Protein AF-A0AAV7FMK6-F1 (afdb_monomer_lite)

Organism: Dendrobium chrysotoxum (NCBI:txid161865)

Foldseek 3Di:
DDQLQQQAPVLNVDDPDPVSVVCSVVCVLVNCRRDVDPVVNVVVVVVVVVVVVCVVPPD

Structure (mmCIF, N/CA/C/O backbone):
data_AF-A0AAV7FMK6-F1
#
_entry.id   AF-A0AAV7FMK6-F1
#
loop_
_atom_site.group_PDB
_atom_site.id
_atom_site.type_symbol
_atom_site.label_atom_id
_atom_site.label_alt_id
_atom_site.label_comp_id
_atom_site.label_asym_id
_atom_site.label_entity_id
_atom_site.label_seq_id
_atom_site.pdbx_PDB_ins_code
_atom_site.Cartn_x
_atom_site.Cartn_y
_atom_site.Cartn_z
_atom_site.occupancy
_atom_site.B_iso_or_equiv
_atom_site.auth_seq_id
_atom_site.auth_comp_id
_atom_site.auth_asym_id
_atom_site.auth_atom_id
_atom_site.pdbx_PDB_model_num
ATOM 1 N N . MET A 1 1 ? -9.846 -21.479 -0.872 1.00 37.31 1 MET A N 1
ATOM 2 C CA . MET A 1 1 ? -10.281 -20.100 -1.183 1.00 37.31 1 MET A CA 1
ATOM 3 C C . MET A 1 1 ? -9.433 -19.168 -0.336 1.00 37.31 1 MET A C 1
ATOM 5 O O . MET A 1 1 ? -9.546 -19.215 0.882 1.00 37.31 1 MET A O 1
ATOM 9 N N . GLY A 1 2 ? -8.477 -18.476 -0.965 1.00 41.38 2 GLY A N 1
ATOM 10 C CA . 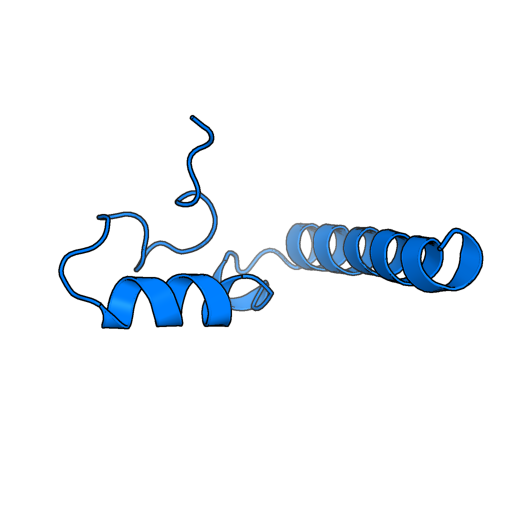GLY A 1 2 ? -7.446 -17.689 -0.282 1.00 41.38 2 GLY A CA 1
ATOM 11 C C . GLY A 1 2 ? -8.056 -16.573 0.559 1.00 41.38 2 GLY A C 1
ATOM 12 O O . GLY A 1 2 ? -8.978 -15.886 0.126 1.00 41.38 2 GLY A O 1
ATOM 13 N N . GLN A 1 3 ? -7.586 -16.442 1.791 1.00 46.25 3 GLN A N 1
ATOM 14 C CA . GLN A 1 3 ? -8.156 -15.528 2.763 1.00 46.25 3 GLN A CA 1
ATOM 15 C C . GLN A 1 3 ? -7.666 -14.103 2.461 1.00 46.25 3 GLN A C 1
ATOM 17 O O . GLN A 1 3 ? -6.564 -13.726 2.842 1.00 46.25 3 GLN A O 1
ATOM 22 N N . THR A 1 4 ? -8.500 -13.285 1.812 1.00 53.53 4 THR A N 1
ATOM 23 C CA . THR A 1 4 ? -8.268 -11.850 1.511 1.00 53.53 4 THR A CA 1
ATOM 24 C C . THR A 1 4 ? -8.174 -10.953 2.760 1.00 53.53 4 THR A C 1
ATOM 26 O O . THR A 1 4 ? -8.226 -9.734 2.665 1.00 53.53 4 THR A O 1
ATOM 29 N N . ARG A 1 5 ? -8.063 -11.553 3.952 1.00 53.50 5 ARG A N 1
ATOM 30 C CA . ARG A 1 5 ? -8.292 -10.932 5.266 1.00 53.50 5 ARG A CA 1
ATOM 31 C C . ARG A 1 5 ? -7.015 -10.694 6.077 1.00 53.50 5 ARG A C 1
ATOM 33 O O . ARG A 1 5 ? -7.113 -10.297 7.230 1.00 53.50 5 ARG A O 1
ATOM 40 N N . HIS A 1 6 ? -5.843 -11.015 5.529 1.00 63.38 6 HIS A N 1
ATOM 41 C CA . HIS A 1 6 ? -4.612 -11.082 6.322 1.00 63.38 6 HIS A CA 1
ATOM 42 C C . HIS A 1 6 ? -3.979 -9.709 6.595 1.00 63.38 6 HIS A C 1
ATOM 44 O O . HIS A 1 6 ? -3.220 -9.577 7.547 1.00 63.38 6 HIS A O 1
ATOM 50 N N . PHE A 1 7 ? -4.263 -8.694 5.775 1.00 69.75 7 PHE A N 1
ATOM 51 C CA . PHE A 1 7 ? -3.455 -7.472 5.780 1.00 69.75 7 PHE A CA 1
ATOM 52 C C . PHE A 1 7 ? -4.038 -6.298 6.581 1.00 69.75 7 PHE A C 1
ATOM 54 O O . PHE A 1 7 ? -3.268 -5.478 7.056 1.00 69.75 7 PHE A O 1
ATOM 61 N N . SER A 1 8 ? -5.357 -6.221 6.805 1.00 62.19 8 SER A N 1
ATOM 62 C CA . SER A 1 8 ? -5.961 -5.145 7.612 1.00 62.19 8 SER A CA 1
ATOM 63 C C . SER A 1 8 ? -6.911 -5.701 8.678 1.00 62.19 8 SER A C 1
ATOM 65 O O . SER A 1 8 ? -7.795 -6.528 8.425 1.00 62.19 8 SER A O 1
ATOM 67 N N . ARG A 1 9 ? -6.715 -5.250 9.925 1.00 68.31 9 ARG A N 1
ATOM 68 C CA . ARG A 1 9 ? -7.469 -5.719 11.104 1.00 68.31 9 ARG A CA 1
ATOM 69 C C . ARG A 1 9 ? -8.947 -5.329 11.033 1.00 68.31 9 ARG A C 1
ATOM 71 O O . ARG A 1 9 ? -9.798 -6.034 11.576 1.00 68.31 9 ARG A O 1
ATOM 78 N N . THR A 1 10 ? -9.247 -4.231 10.343 1.00 65.62 10 THR A N 1
ATOM 79 C CA . THR A 1 10 ? -10.589 -3.658 10.184 1.00 65.62 10 THR A CA 1
ATOM 80 C C . THR A 1 10 ? -11.443 -4.479 9.215 1.00 65.62 10 THR A C 1
ATOM 82 O O . THR A 1 10 ? -12.636 -4.661 9.443 1.00 65.62 10 THR A O 1
ATOM 85 N N . ILE A 1 11 ? -10.828 -5.061 8.181 1.00 69.06 11 ILE A N 1
ATOM 86 C CA . ILE A 1 11 ? -11.497 -5.930 7.198 1.00 69.06 11 ILE A CA 1
ATOM 87 C C . ILE A 1 11 ? -11.508 -7.414 7.603 1.00 69.06 11 ILE A C 1
ATOM 89 O O . ILE A 1 11 ? -12.265 -8.201 7.030 1.00 69.06 11 ILE A O 1
ATOM 93 N N . ALA A 1 12 ? -10.736 -7.810 8.622 1.00 73.06 12 ALA A N 1
ATOM 94 C CA . ALA A 1 12 ? -10.588 -9.207 9.042 1.00 73.06 12 ALA A CA 1
ATOM 95 C C . ALA A 1 12 ? -11.903 -9.881 9.490 1.00 73.06 12 ALA A C 1
ATOM 97 O O . ALA A 1 12 ? -12.079 -11.094 9.317 1.00 73.06 12 ALA A O 1
ATOM 98 N N . LYS A 1 13 ? -12.857 -9.096 10.012 1.00 76.69 13 LYS A N 1
ATOM 99 C CA . LYS A 1 13 ? -14.171 -9.583 10.468 1.00 76.69 13 LYS A CA 1
ATOM 100 C C . LYS A 1 13 ? -15.075 -10.064 9.320 1.00 76.69 13 LYS A C 1
ATOM 102 O O . LYS A 1 13 ? -15.890 -10.957 9.531 1.00 76.69 13 LYS A O 1
ATOM 107 N N . GLY A 1 14 ? -14.824 -9.620 8.086 1.00 72.06 14 GLY A N 1
ATOM 108 C CA . GLY A 1 14 ? -15.621 -9.959 6.902 1.00 72.06 14 GLY A CA 1
ATOM 109 C C . GLY A 1 14 ? -16.649 -8.878 6.531 1.00 72.06 14 GLY A C 1
ATOM 110 O O . GLY A 1 14 ? -16.734 -7.860 7.213 1.00 72.06 14 GLY A O 1
ATOM 111 N N . PRO A 1 15 ? -17.383 -9.061 5.418 1.00 83.00 15 PRO A N 1
ATOM 112 C CA . PRO A 1 15 ? -18.266 -8.035 4.868 1.00 83.00 15 PRO A CA 1
ATOM 113 C C . PRO A 1 15 ? -19.577 -7.896 5.650 1.00 83.00 15 PRO A C 1
ATOM 115 O O . PRO A 1 15 ? -20.507 -8.668 5.436 1.00 83.00 15 PRO A O 1
ATOM 118 N N . ASP A 1 16 ? -19.668 -6.864 6.490 1.00 82.25 16 ASP A N 1
ATOM 119 C CA . ASP A 1 16 ? -20.928 -6.456 7.137 1.00 82.25 16 ASP A CA 1
ATOM 120 C C . ASP A 1 16 ? -21.736 -5.467 6.274 1.00 82.25 16 ASP A C 1
ATOM 122 O O . ASP A 1 16 ? -22.958 -5.378 6.373 1.00 82.25 16 ASP A O 1
ATOM 126 N N . THR A 1 17 ? -21.060 -4.714 5.401 1.00 89.31 17 THR A N 1
ATOM 127 C CA . THR A 1 17 ? -21.661 -3.738 4.478 1.00 89.31 17 THR A CA 1
ATOM 128 C C . THR A 1 17 ? -20.921 -3.739 3.142 1.00 89.31 17 THR A C 1
ATOM 130 O O . THR A 1 17 ? -19.796 -4.229 3.041 1.00 89.31 17 THR A O 1
ATOM 133 N N . THR A 1 18 ? -21.509 -3.150 2.096 1.00 91.06 18 THR A N 1
ATOM 134 C CA . THR A 1 18 ? -20.835 -2.999 0.792 1.00 91.06 18 THR A CA 1
ATOM 135 C C . THR A 1 18 ? -19.604 -2.093 0.866 1.00 91.06 18 THR A C 1
ATOM 137 O O . THR A 1 18 ? -18.661 -2.292 0.104 1.00 91.06 18 THR A O 1
ATOM 140 N N . THR A 1 19 ? -19.550 -1.166 1.830 1.00 90.56 19 THR A N 1
ATOM 141 C CA . THR A 1 19 ? -18.360 -0.354 2.135 1.00 90.56 19 THR A CA 1
ATOM 142 C C . THR A 1 19 ? -17.139 -1.214 2.448 1.00 90.56 19 THR A C 1
ATOM 144 O O . THR A 1 19 ? -16.026 -0.837 2.096 1.00 90.56 19 THR A O 1
ATOM 147 N N . TRP A 1 20 ? -17.326 -2.405 3.024 1.00 89.62 20 TRP A N 1
ATOM 148 C CA . TRP A 1 20 ? -16.225 -3.333 3.279 1.00 89.62 20 TRP A CA 1
ATOM 149 C C . TRP A 1 20 ? -15.457 -3.704 2.003 1.00 89.62 20 TRP A C 1
ATOM 151 O O . TRP A 1 20 ? -14.234 -3.787 2.032 1.00 89.62 20 TRP A O 1
ATOM 161 N N . ILE A 1 21 ? -16.154 -3.886 0.875 1.00 88.81 21 ILE A N 1
ATOM 162 C CA . ILE A 1 21 ? -15.527 -4.242 -0.409 1.00 88.81 21 ILE A CA 1
ATOM 163 C C . ILE A 1 21 ? -14.649 -3.094 -0.913 1.00 88.81 21 ILE A C 1
ATOM 165 O O . ILE A 1 21 ? -13.569 -3.328 -1.456 1.00 88.81 21 ILE A O 1
ATOM 169 N N . TRP A 1 22 ? -15.099 -1.856 -0.724 1.00 92.12 22 TRP A N 1
ATOM 170 C CA . TRP A 1 22 ? -14.343 -0.671 -1.114 1.00 92.12 22 TRP A CA 1
ATOM 171 C C . TRP A 1 22 ? -13.122 -0.468 -0.218 1.00 92.12 22 TRP A C 1
ATOM 173 O O . TRP A 1 22 ? -12.028 -0.264 -0.737 1.00 92.12 22 TRP A O 1
ATOM 183 N N . ASN A 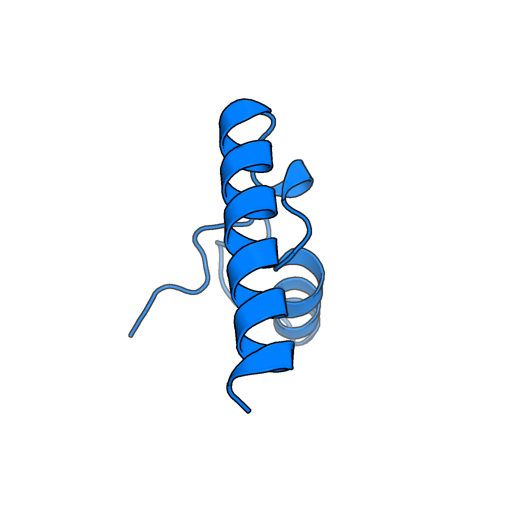1 23 ? -13.280 -0.637 1.097 1.00 88.62 23 ASN A N 1
ATOM 184 C CA . ASN A 1 23 ? -12.166 -0.585 2.047 1.00 88.62 23 ASN A CA 1
ATOM 185 C C . ASN A 1 23 ? -11.136 -1.688 1.768 1.00 88.62 23 ASN A C 1
ATOM 187 O O . ASN A 1 23 ? -9.942 -1.435 1.829 1.00 88.62 23 ASN A O 1
ATOM 191 N N . LEU A 1 24 ? -11.574 -2.890 1.377 1.00 89.06 24 LEU A N 1
ATOM 192 C CA . LEU A 1 24 ? -10.671 -3.974 0.983 1.00 89.06 24 LEU A CA 1
ATOM 193 C C . LEU A 1 24 ? -9.746 -3.567 -0.176 1.00 89.06 24 LEU A C 1
ATOM 195 O O . LEU A 1 24 ? -8.565 -3.898 -0.150 1.00 89.06 24 LEU A O 1
ATOM 199 N N . HIS A 1 25 ? -10.274 -2.879 -1.192 1.00 90.88 25 HIS A N 1
ATOM 200 C CA . HIS A 1 25 ? -9.466 -2.423 -2.328 1.00 90.88 25 HIS A CA 1
ATOM 201 C C . HIS A 1 25 ? -8.593 -1.219 -1.967 1.00 90.88 25 HIS A C 1
ATOM 203 O O . HIS A 1 25 ? -7.441 -1.169 -2.390 1.00 90.88 25 HIS A O 1
ATOM 209 N N . ALA A 1 26 ? -9.127 -0.271 -1.191 1.00 92.06 26 ALA A N 1
ATOM 210 C CA . ALA A 1 26 ? -8.395 0.919 -0.767 1.00 92.06 26 ALA A CA 1
ATOM 211 C C . ALA A 1 26 ? -7.187 0.562 0.115 1.00 92.06 26 ALA A C 1
ATOM 213 O O . ALA A 1 26 ? -6.085 1.048 -0.128 1.00 92.06 26 ALA A O 1
ATOM 214 N N . ASP A 1 27 ? -7.372 -0.352 1.069 1.00 91.75 27 ASP A N 1
ATOM 215 C CA . ASP A 1 27 ? -6.333 -0.738 2.024 1.00 91.75 27 ASP A CA 1
ATOM 216 C C . ASP A 1 27 ? -5.262 -1.651 1.393 1.00 91.75 27 ASP A C 1
ATOM 218 O O . ASP A 1 27 ? -4.214 -1.858 1.992 1.00 91.75 27 ASP A O 1
ATOM 222 N N . ALA A 1 28 ? -5.477 -2.233 0.206 1.00 92.00 28 ALA A N 1
ATOM 223 C CA . ALA A 1 28 ? -4.623 -3.304 -0.332 1.00 92.00 28 ALA A CA 1
ATOM 224 C C . ALA A 1 28 ? -3.145 -2.913 -0.525 1.00 92.00 28 ALA A C 1
ATOM 226 O O . ALA A 1 28 ? -2.257 -3.754 -0.365 1.00 92.00 28 ALA A O 1
ATOM 227 N N . HIS A 1 29 ? -2.880 -1.648 -0.852 1.00 93.62 29 HIS A N 1
ATOM 228 C CA . HIS A 1 29 ? -1.529 -1.116 -1.063 1.00 93.62 29 HIS A CA 1
ATOM 229 C C . HIS A 1 29 ? -1.078 -0.143 0.034 1.00 93.62 29 HIS A C 1
ATOM 231 O O . HIS A 1 29 ? 0.017 0.411 -0.054 1.00 93.62 29 HIS A O 1
ATOM 237 N N . ASP A 1 30 ? -1.885 0.041 1.079 1.00 93.56 30 ASP A N 1
ATOM 238 C CA . ASP A 1 30 ? -1.543 0.871 2.230 1.00 93.56 30 ASP A CA 1
ATOM 239 C C . ASP A 1 30 ? -0.722 0.070 3.252 1.00 93.56 30 ASP A C 1
ATOM 241 O O . ASP A 1 30 ? -1.205 -0.349 4.298 1.00 93.56 30 ASP A O 1
ATOM 245 N N . PHE A 1 31 ? 0.535 -0.224 2.912 1.00 92.88 31 PHE A N 1
ATOM 246 C CA . PHE A 1 31 ? 1.368 -1.131 3.710 1.00 92.88 31 PHE A CA 1
ATOM 247 C C . PHE A 1 31 ? 1.659 -0.632 5.133 1.00 92.88 31 PHE A C 1
ATOM 249 O O . PHE A 1 31 ? 1.893 -1.461 6.013 1.00 92.88 31 PHE A O 1
ATOM 256 N N . ASP A 1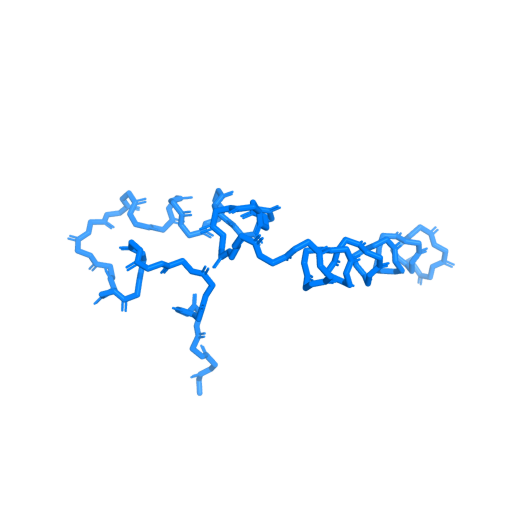 32 ? 1.624 0.682 5.361 1.00 93.31 32 ASP A N 1
ATOM 257 C CA . ASP A 1 32 ? 1.852 1.299 6.674 1.00 93.31 32 ASP A CA 1
ATOM 258 C C . ASP A 1 32 ? 0.682 1.037 7.640 1.00 93.31 32 ASP A C 1
ATOM 260 O O . ASP A 1 32 ? 0.886 0.839 8.837 1.00 93.31 32 ASP A O 1
ATOM 264 N N . SER A 1 33 ? -0.553 0.915 7.131 1.00 89.88 33 SER A N 1
ATOM 265 C CA . SER A 1 33 ? -1.698 0.519 7.965 1.00 89.88 33 SER A CA 1
ATOM 266 C C . SER A 1 33 ? -1.742 -0.979 8.282 1.00 89.88 33 SER A C 1
ATOM 268 O O . SER A 1 33 ? -2.496 -1.403 9.165 1.00 89.88 33 SER A O 1
ATOM 270 N N . HIS A 1 34 ? -0.926 -1.801 7.608 1.00 89.62 34 HIS A N 1
ATOM 271 C CA . HIS A 1 34 ? -0.869 -3.251 7.843 1.00 89.62 34 HIS A CA 1
ATOM 272 C C . HIS A 1 34 ? 0.055 -3.618 9.005 1.00 89.62 34 HIS A C 1
ATOM 274 O O . HIS A 1 34 ? -0.211 -4.578 9.727 1.00 89.62 34 HIS A O 1
ATOM 280 N N . THR A 1 35 ? 1.162 -2.892 9.160 1.00 90.56 35 THR A N 1
ATOM 281 C CA . THR A 1 35 ? 2.211 -3.149 10.156 1.00 90.56 35 THR A CA 1
ATOM 282 C C . THR A 1 35 ? 3.044 -1.888 10.362 1.00 90.56 35 THR A C 1
ATOM 284 O O . THR A 1 35 ? 3.214 -1.117 9.430 1.00 90.56 35 THR A O 1
ATOM 287 N N . SER A 1 36 ? 3.609 -1.699 11.554 1.00 94.06 36 SER A N 1
ATOM 288 C CA . SER A 1 36 ? 4.562 -0.615 11.835 1.00 94.06 36 SER A CA 1
ATOM 289 C C . SER A 1 36 ? 6.028 -1.037 11.643 1.00 94.06 36 SER A C 1
ATOM 291 O O . SER A 1 36 ? 6.938 -0.290 12.001 1.00 94.06 36 SER A O 1
ATOM 293 N N . ASP A 1 37 ? 6.276 -2.261 11.166 1.00 96.75 37 ASP A N 1
ATOM 294 C CA . ASP A 1 37 ? 7.620 -2.784 10.913 1.00 96.75 37 ASP A CA 1
ATOM 295 C C . ASP A 1 37 ? 8.160 -2.270 9.568 1.00 96.75 37 ASP A C 1
ATOM 297 O O . ASP A 1 37 ? 7.704 -2.664 8.490 1.00 96.75 37 ASP A O 1
ATOM 301 N N . LEU A 1 38 ? 9.163 -1.389 9.632 1.00 97.25 38 LEU A N 1
ATOM 302 C CA . LEU A 1 38 ? 9.762 -0.771 8.448 1.00 97.25 38 LEU A CA 1
ATOM 303 C C . LEU A 1 38 ? 10.475 -1.775 7.534 1.00 97.25 38 LEU A C 1
ATOM 305 O O . LEU A 1 38 ? 10.538 -1.542 6.325 1.00 97.25 38 LEU A O 1
ATOM 309 N N . GLU A 1 39 ? 11.012 -2.875 8.064 1.00 97.69 39 GLU A N 1
ATOM 310 C CA . GLU A 1 39 ? 11.647 -3.913 7.250 1.00 97.69 39 GLU A CA 1
ATOM 311 C C . GLU A 1 39 ? 10.590 -4.658 6.426 1.00 97.69 39 GLU A C 1
ATOM 313 O O . GLU A 1 39 ? 10.763 -4.861 5.218 1.00 97.69 39 GLU A O 1
ATOM 318 N N . GLU A 1 40 ? 9.461 -5.014 7.046 1.00 95.31 40 GLU A N 1
ATOM 319 C CA . GLU A 1 40 ? 8.348 -5.669 6.356 1.00 95.31 40 GLU A CA 1
ATOM 320 C C . GLU A 1 40 ? 7.722 -4.756 5.290 1.00 95.31 40 GLU A C 1
ATOM 322 O O . GLU A 1 40 ? 7.510 -5.198 4.153 1.00 95.31 40 GLU A O 1
ATOM 327 N N . ILE A 1 41 ? 7.484 -3.478 5.617 1.00 96.38 41 ILE A N 1
ATOM 328 C CA . ILE A 1 41 ? 6.990 -2.477 4.657 1.00 96.38 41 ILE A CA 1
ATOM 329 C C . ILE A 1 41 ? 7.959 -2.372 3.476 1.00 96.38 41 ILE A C 1
ATOM 331 O O . ILE A 1 41 ? 7.550 -2.503 2.320 1.00 96.38 41 ILE A O 1
ATOM 335 N N . SER A 1 42 ? 9.256 -2.209 3.752 1.00 97.50 42 SER A N 1
ATOM 336 C CA . SER A 1 42 ? 10.281 -2.05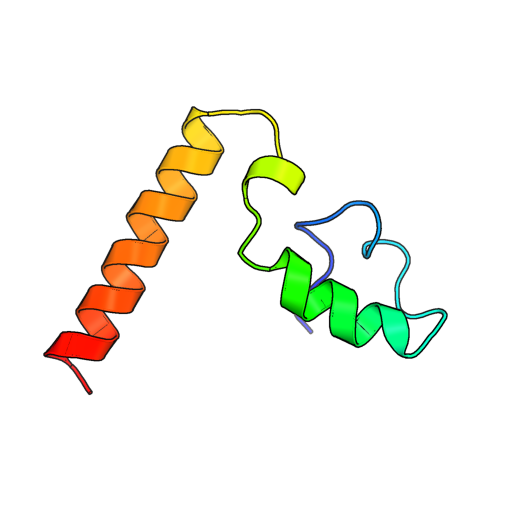9 2.714 1.00 97.50 42 SER A CA 1
ATOM 337 C C . SER A 1 42 ? 10.342 -3.277 1.791 1.00 97.50 42 SER A C 1
ATOM 339 O O . SER A 1 42 ? 10.454 -3.130 0.573 1.00 97.50 42 SER A O 1
ATOM 341 N N . ARG A 1 43 ? 10.197 -4.491 2.337 1.00 97.56 43 ARG A N 1
ATOM 342 C CA . ARG A 1 43 ? 10.171 -5.741 1.561 1.00 97.56 43 ARG A CA 1
ATOM 343 C C . ARG A 1 43 ? 8.958 -5.823 0.628 1.00 97.56 43 ARG A C 1
ATOM 345 O O . ARG A 1 43 ? 9.107 -6.249 -0.522 1.00 97.56 43 ARG A O 1
ATOM 352 N N . LYS A 1 44 ? 7.773 -5.411 1.096 1.00 96.38 44 LYS A N 1
ATOM 353 C CA . LYS A 1 44 ? 6.541 -5.359 0.284 1.00 96.38 44 LYS A CA 1
ATOM 354 C C . LYS A 1 44 ? 6.660 -4.332 -0.837 1.00 96.38 44 LYS A C 1
ATOM 356 O O . LYS A 1 44 ? 6.388 -4.668 -1.988 1.00 96.38 44 LYS A O 1
ATOM 361 N N . VAL A 1 45 ? 7.141 -3.127 -0.522 1.00 97.12 45 VAL A N 1
ATOM 362 C CA . VAL A 1 45 ? 7.382 -2.062 -1.506 1.00 97.12 45 VAL A CA 1
ATOM 363 C C . VAL A 1 45 ? 8.373 -2.534 -2.565 1.00 97.12 45 VAL A C 1
ATOM 365 O O . VAL A 1 45 ? 8.060 -2.486 -3.753 1.00 97.12 45 VAL A O 1
ATOM 368 N N . PHE A 1 46 ? 9.528 -3.060 -2.159 1.00 97.94 46 PHE A N 1
ATOM 369 C CA . PHE A 1 46 ? 10.539 -3.579 -3.080 1.00 97.94 46 PH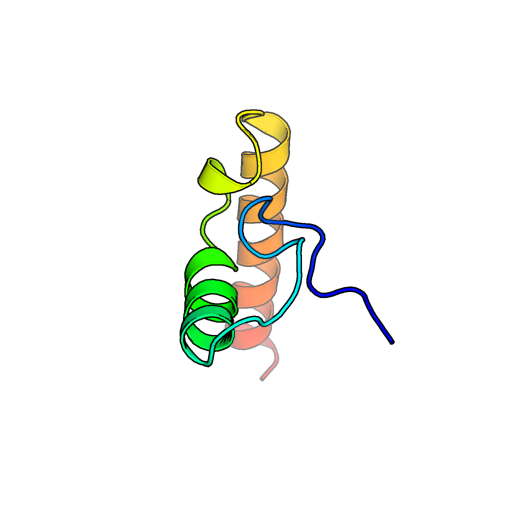E A CA 1
ATOM 370 C C . PHE A 1 46 ? 9.976 -4.663 -4.010 1.00 97.94 46 PHE A C 1
ATOM 372 O O . PHE A 1 46 ? 10.170 -4.604 -5.221 1.00 97.94 46 PHE A O 1
ATOM 379 N N . SER A 1 47 ? 9.206 -5.613 -3.472 1.00 96.94 47 SER A N 1
ATOM 380 C CA . SER A 1 47 ? 8.589 -6.685 -4.268 1.00 96.94 47 SER A CA 1
ATOM 381 C C . SER A 1 47 ? 7.525 -6.161 -5.243 1.00 96.94 47 SER A C 1
ATOM 383 O O . SER A 1 47 ? 7.473 -6.603 -6.391 1.00 96.94 47 SER A O 1
ATOM 385 N N . ALA A 1 48 ? 6.704 -5.190 -4.825 1.00 96.88 48 ALA A N 1
ATOM 386 C CA . ALA A 1 48 ? 5.694 -4.567 -5.682 1.00 96.88 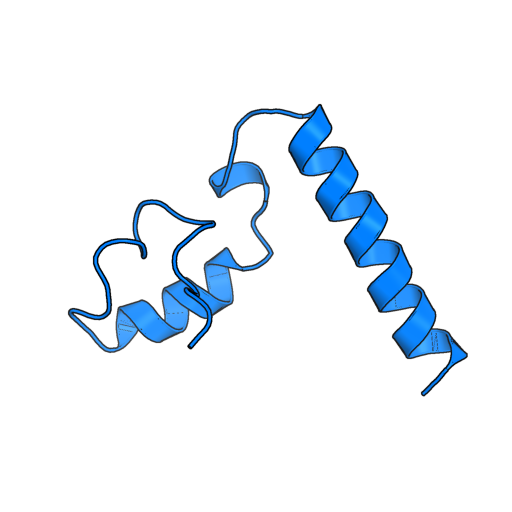48 ALA A CA 1
ATOM 387 C C . ALA A 1 48 ? 6.323 -3.847 -6.888 1.00 96.88 48 ALA A C 1
ATOM 389 O O . ALA A 1 48 ? 5.780 -3.915 -7.991 1.00 96.88 48 ALA A O 1
ATOM 390 N N . HIS A 1 49 ? 7.504 -3.241 -6.714 1.00 97.50 49 HIS A N 1
ATOM 391 C CA . HIS A 1 49 ? 8.242 -2.622 -7.817 1.00 97.50 49 HIS A CA 1
ATOM 392 C C . HIS A 1 49 ? 8.648 -3.645 -8.885 1.00 97.50 49 HIS A C 1
ATOM 394 O O . HIS A 1 49 ? 8.522 -3.352 -10.070 1.00 97.50 49 HIS A O 1
ATOM 400 N N . PHE A 1 50 ? 9.056 -4.865 -8.513 1.00 97.06 50 PHE A N 1
ATOM 401 C CA . PHE A 1 50 ? 9.313 -5.923 -9.503 1.00 97.06 50 PHE A CA 1
ATOM 402 C C . PHE A 1 50 ? 8.053 -6.339 -10.262 1.00 97.06 50 PHE A C 1
ATOM 404 O O . PHE A 1 50 ? 8.132 -6.593 -11.461 1.00 97.06 50 PHE A O 1
ATOM 411 N N . GLY A 1 51 ? 6.895 -6.370 -9.597 1.00 94.94 51 GLY A N 1
ATOM 412 C CA . GLY A 1 51 ? 5.609 -6.597 -10.262 1.00 94.94 51 GLY A CA 1
ATOM 413 C C . GLY A 1 51 ? 5.255 -5.485 -11.255 1.00 94.94 51 GLY A C 1
ATOM 414 O O . GLY A 1 51 ? 4.810 -5.759 -12.364 1.00 94.94 51 GLY A O 1
ATOM 415 N N . GLN A 1 52 ? 5.508 -4.223 -10.903 1.00 96.62 52 GLN A N 1
ATOM 416 C CA . GLN A 1 52 ? 5.313 -3.108 -11.831 1.00 96.62 52 GLN A CA 1
ATOM 417 C C . GLN A 1 52 ? 6.283 -3.183 -13.019 1.00 96.62 52 GLN A C 1
ATOM 419 O O . GLN A 1 52 ? 5.868 -2.997 -14.161 1.00 96.62 52 GLN A O 1
ATOM 424 N N . LEU A 1 53 ? 7.561 -3.488 -12.772 1.00 96.88 53 LEU A N 1
ATOM 425 C CA . LEU A 1 53 ? 8.552 -3.673 -13.834 1.00 96.88 53 LEU A CA 1
ATOM 426 C C . LEU A 1 53 ? 8.165 -4.834 -14.760 1.00 96.88 53 LEU A C 1
ATOM 428 O O . LEU A 1 53 ? 8.297 -4.699 -15.973 1.00 96.88 53 LEU A O 1
ATOM 432 N N . SER A 1 54 ? 7.647 -5.950 -14.238 1.00 96.19 54 SER A N 1
ATOM 433 C CA . SER A 1 54 ? 7.225 -7.065 -15.090 1.00 96.19 54 SER A CA 1
ATOM 434 C C . SER A 1 54 ? 6.039 -6.699 -15.982 1.00 96.19 54 SER A C 1
ATOM 436 O O . SER A 1 54 ? 6.065 -7.032 -17.160 1.00 96.19 54 SER A O 1
ATOM 438 N N . ILE A 1 55 ? 5.057 -5.943 -15.481 1.00 95.62 55 ILE A N 1
ATOM 439 C CA . ILE A 1 55 ? 3.959 -5.420 -16.313 1.00 95.62 55 ILE A CA 1
ATOM 440 C C . ILE A 1 55 ? 4.499 -4.506 -17.423 1.00 95.62 55 ILE A C 1
ATOM 442 O O . ILE A 1 55 ? 4.025 -4.573 -18.550 1.00 95.62 55 ILE A O 1
ATOM 446 N N . ILE A 1 56 ? 5.502 -3.672 -17.134 1.00 95.19 56 ILE A N 1
ATOM 447 C CA . ILE A 1 56 ? 6.086 -2.751 -18.124 1.00 95.19 56 ILE A CA 1
ATOM 448 C C . ILE A 1 56 ? 6.866 -3.494 -19.221 1.00 95.19 56 ILE A C 1
ATOM 450 O O . ILE A 1 56 ? 6.856 -3.056 -20.368 1.00 95.19 56 ILE A O 1
ATOM 454 N N . PHE A 1 57 ? 7.569 -4.577 -18.879 1.00 95.25 57 PHE A N 1
ATOM 455 C CA . PHE A 1 57 ? 8.524 -5.229 -19.787 1.00 95.25 57 PHE A CA 1
ATOM 456 C C . PHE A 1 57 ? 8.063 -6.573 -20.380 1.00 95.25 57 PHE A C 1
ATOM 458 O O . PHE A 1 57 ? 8.703 -7.043 -21.319 1.00 95.25 57 PHE A O 1
ATOM 465 N N . LEU A 1 58 ? 7.023 -7.219 -19.838 1.00 86.12 58 LEU A N 1
ATOM 466 C CA . LEU A 1 58 ? 6.572 -8.563 -20.249 1.00 86.12 58 LEU A CA 1
ATOM 467 C C . LEU A 1 58 ? 5.099 -8.651 -20.695 1.00 86.12 58 LEU A C 1
ATOM 469 O O . LEU A 1 58 ? 4.727 -9.698 -21.228 1.00 86.12 58 LEU A O 1
ATOM 473 N N . CYS A 1 59 ? 4.270 -7.621 -20.486 1.00 60.56 59 CYS A N 1
ATOM 474 C CA . CYS A 1 59 ? 3.001 -7.491 -21.221 1.00 60.56 59 CYS A CA 1
ATOM 475 C C . CYS A 1 59 ? 3.265 -7.050 -22.663 1.00 60.56 59 CYS A C 1
ATOM 477 O O . CYS A 1 59 ? 2.524 -7.538 -23.545 1.00 60.56 59 CYS A O 1
#

Secondary structure (DSSP, 8-state):
---TTSS-TTTTT--SSTHHHHHHHHGGG-HHHH-S-HHHHHHHHHHHHHHHHHHHHH-

pLDDT: mean 85.02, std 15.65, range [37.31, 97.94]

Radius of gyration: 13.66 Å; chains: 1; bounding box: 33×21×33 Å

Sequence (59 aa):
MGQTRHFSRTIAKGPDTTTWIWNLHADAHDFDSHTSDLEEISRKVFSAHFGQLSIIFLC

InterPro domains:
  IPR001280 Photosystem I PsaA/PsaB [PF00223] (7-58)
  IPR036408 Photosystem I PsaA/PsaB superfamily [G3DSA:1.20.1130.10] (1-59)
  IPR036408 Photosystem I PsaA/PsaB superfamily [SSF81558] (3-58)